Protein AF-A0A167WJE7-F1 (afdb_monomer_lite)

Secondary structure (DSSP, 8-state):
---------------EEEEEEESSGGG-S-EEEEEEEETTEEEEEEEEEEEEEEE---TT-EEEEESSGGGPSPEEEEEETT--EEEEEEEEEEEEEEESS--

Structure (mmCIF, N/CA/C/O backbone):
data_AF-A0A167WJE7-F1
#
_entry.id   AF-A0A167WJE7-F1
#
loop_
_atom_site.group_PDB
_atom_site.id
_atom_site.type_symbol
_atom_site.label_atom_id
_atom_site.label_alt_id
_atom_site.label_comp_id
_atom_site.label_asym_id
_atom_site.label_entity_id
_atom_site.label_seq_id
_atom_site.pdbx_PDB_ins_code
_atom_site.Cartn_x
_atom_site.Cartn_y
_atom_site.Cartn_z
_atom_site.occupancy
_atom_site.B_iso_or_equiv
_atom_site.auth_seq_id
_atom_site.auth_comp_id
_atom_site.auth_asym_id
_atom_site.auth_atom_id
_atom_site.pdbx_PDB_model_num
ATOM 1 N N . MET A 1 1 ? 53.571 -5.144 -8.843 1.00 39.72 1 MET A N 1
ATOM 2 C CA . MET A 1 1 ? 52.583 -4.050 -8.708 1.00 39.72 1 MET A CA 1
ATOM 3 C C . MET A 1 1 ? 51.253 -4.673 -8.305 1.00 39.72 1 MET A C 1
ATOM 5 O O . MET A 1 1 ? 50.720 -5.457 -9.076 1.00 39.72 1 MET A O 1
ATOM 9 N N . LYS A 1 2 ? 50.782 -4.450 -7.070 1.00 44.09 2 LYS A N 1
ATOM 10 C CA . LYS A 1 2 ? 49.491 -4.978 -6.593 1.00 44.09 2 LYS A CA 1
ATOM 11 C C . LYS A 1 2 ? 48.383 -4.030 -7.053 1.00 44.09 2 LYS A C 1
ATOM 13 O O . LYS A 1 2 ? 48.349 -2.885 -6.618 1.00 44.09 2 LYS A O 1
ATOM 18 N N . LEU A 1 3 ? 47.523 -4.504 -7.949 1.00 47.75 3 LEU A N 1
ATOM 19 C CA . LEU A 1 3 ? 46.334 -3.786 -8.400 1.00 47.75 3 LEU A CA 1
ATOM 20 C C . LEU A 1 3 ? 45.289 -3.847 -7.269 1.00 47.75 3 LEU A C 1
ATOM 22 O O . LEU A 1 3 ? 44.706 -4.903 -7.027 1.00 47.75 3 LEU A O 1
ATOM 26 N N . LEU A 1 4 ? 45.088 -2.751 -6.529 1.00 51.47 4 LEU A N 1
ATOM 27 C CA . LEU A 1 4 ? 43.945 -2.634 -5.619 1.00 51.47 4 LEU A CA 1
ATOM 28 C C . LEU A 1 4 ? 42.678 -2.487 -6.471 1.00 51.47 4 LEU A C 1
ATOM 30 O O . LEU A 1 4 ? 42.436 -1.434 -7.054 1.00 51.47 4 LEU A O 1
ATOM 34 N N . SER A 1 5 ? 41.879 -3.550 -6.551 1.00 55.03 5 SER A N 1
ATOM 35 C CA . SER A 1 5 ? 40.530 -3.475 -7.113 1.00 55.03 5 SER A CA 1
ATOM 36 C C . SER A 1 5 ? 39.625 -2.755 -6.117 1.00 55.03 5 SER A C 1
ATOM 38 O O . SER A 1 5 ? 39.280 -3.300 -5.070 1.00 55.03 5 SER A O 1
ATOM 40 N N . ILE A 1 6 ? 39.264 -1.513 -6.432 1.00 58.25 6 ILE A N 1
ATOM 41 C CA . ILE A 1 6 ? 38.234 -0.761 -5.716 1.00 58.25 6 ILE A CA 1
ATOM 42 C C . ILE A 1 6 ? 36.888 -1.325 -6.178 1.00 58.25 6 ILE A C 1
ATOM 44 O O . ILE A 1 6 ? 36.416 -1.012 -7.267 1.00 58.25 6 ILE A O 1
ATOM 48 N N . ILE A 1 7 ? 36.289 -2.197 -5.367 1.00 60.34 7 ILE A N 1
ATOM 49 C CA . ILE A 1 7 ? 34.908 -2.645 -5.561 1.00 60.34 7 ILE A CA 1
ATOM 50 C C . ILE A 1 7 ? 34.011 -1.485 -5.123 1.00 60.34 7 ILE A C 1
ATOM 52 O O . ILE A 1 7 ? 33.716 -1.315 -3.940 1.00 60.34 7 ILE A O 1
ATOM 56 N N . THR A 1 8 ? 33.606 -0.647 -6.072 1.00 56.66 8 THR A N 1
ATOM 57 C CA . THR A 1 8 ? 32.519 0.311 -5.879 1.00 56.66 8 THR A CA 1
ATOM 58 C C . THR A 1 8 ? 31.215 -0.470 -5.740 1.00 56.66 8 THR A C 1
ATOM 60 O O . THR A 1 8 ? 30.584 -0.857 -6.722 1.00 56.66 8 THR A O 1
ATOM 63 N N . LEU A 1 9 ? 30.806 -0.725 -4.495 1.00 51.31 9 LEU A N 1
ATOM 64 C CA . LEU A 1 9 ? 29.437 -1.116 -4.177 1.00 51.31 9 LEU A CA 1
ATOM 65 C C . LEU A 1 9 ? 28.518 0.046 -4.567 1.00 51.31 9 LEU A C 1
ATOM 67 O O . LEU A 1 9 ? 28.340 0.994 -3.805 1.00 51.31 9 LEU A O 1
ATOM 71 N N . PHE A 1 10 ? 27.935 -0.026 -5.763 1.00 49.91 10 PHE A N 1
ATOM 72 C CA . PHE A 1 10 ? 26.736 0.733 -6.086 1.00 49.91 10 PHE A CA 1
ATOM 73 C C . PHE A 1 10 ? 25.616 0.199 -5.192 1.00 49.91 10 PHE A C 1
ATOM 75 O O . PHE A 1 10 ? 24.913 -0.748 -5.541 1.00 49.91 10 PHE A O 1
ATOM 82 N N . SER A 1 11 ? 25.473 0.772 -4.000 1.00 48.53 11 SER A N 1
ATOM 83 C CA . SER A 1 11 ? 24.251 0.649 -3.223 1.00 48.53 11 SER A CA 1
ATOM 84 C C . SER A 1 11 ? 23.136 1.252 -4.072 1.00 48.53 11 SER A C 1
ATOM 86 O O . SER A 1 11 ? 23.026 2.470 -4.201 1.00 48.53 11 SER A O 1
ATOM 88 N N . ALA A 1 12 ? 22.338 0.399 -4.717 1.00 53.12 12 ALA A N 1
ATOM 89 C CA . ALA A 1 12 ? 21.101 0.829 -5.344 1.00 53.12 12 ALA A CA 1
ATOM 90 C C . ALA A 1 12 ? 20.314 1.600 -4.278 1.00 53.12 12 ALA A C 1
ATOM 92 O O . ALA A 1 12 ? 19.926 1.033 -3.255 1.00 53.12 12 ALA A O 1
ATOM 93 N N . LEU A 1 13 ? 20.173 2.911 -4.466 1.00 55.72 13 LEU A N 1
ATOM 94 C CA . LEU A 1 13 ? 19.401 3.771 -3.582 1.00 55.72 13 LEU A CA 1
ATOM 95 C C . LEU A 1 13 ? 17.944 3.315 -3.695 1.00 55.72 13 LEU A C 1
ATOM 97 O O . LEU A 1 13 ? 17.224 3.775 -4.575 1.00 55.72 13 LEU A O 1
ATOM 101 N N . SER A 1 14 ? 17.524 2.359 -2.861 1.00 63.56 14 SER A N 1
ATOM 102 C CA . SER A 1 14 ? 16.148 1.871 -2.868 1.00 63.56 14 SER A CA 1
ATOM 103 C C . SER A 1 14 ? 15.247 3.026 -2.448 1.00 63.56 14 SER A C 1
ATOM 105 O O . SER A 1 14 ? 15.247 3.421 -1.274 1.00 63.56 14 SER A O 1
ATOM 107 N N . SER A 1 15 ? 14.504 3.597 -3.389 1.00 80.56 15 SER A N 1
ATOM 108 C CA . SER A 1 15 ? 13.498 4.590 -3.055 1.00 80.56 15 SER A CA 1
ATOM 109 C C . SER A 1 15 ? 12.296 3.859 -2.465 1.00 80.56 15 SER A C 1
ATOM 111 O O . SER A 1 15 ? 11.919 2.768 -2.892 1.00 80.56 15 SER A O 1
ATOM 113 N N . ALA A 1 16 ? 11.731 4.421 -1.399 1.00 88.44 16 ALA A N 1
ATOM 114 C CA . ALA A 1 16 ? 10.603 3.824 -0.702 1.00 88.44 16 ALA A CA 1
ATOM 115 C C . ALA A 1 16 ? 9.482 4.846 -0.597 1.00 88.44 16 ALA A C 1
ATOM 117 O O . ALA A 1 16 ? 9.640 5.876 0.067 1.00 88.44 16 ALA A O 1
ATOM 118 N N . ALA A 1 17 ? 8.347 4.530 -1.215 1.00 94.00 17 ALA A N 1
ATOM 119 C CA . ALA A 1 17 ? 7.110 5.223 -0.916 1.00 94.00 17 ALA A CA 1
ATOM 120 C C . ALA A 1 17 ? 6.630 4.771 0.469 1.00 94.00 17 ALA A C 1
ATOM 122 O O . ALA A 1 17 ? 6.672 3.581 0.795 1.00 94.00 17 ALA A O 1
ATOM 123 N N . VAL A 1 18 ? 6.195 5.714 1.302 1.00 96.12 18 VAL A N 1
ATOM 124 C CA . VAL A 1 18 ? 5.680 5.405 2.643 1.00 96.12 18 VAL A CA 1
ATOM 125 C C . VAL A 1 18 ? 4.213 5.772 2.709 1.00 96.12 18 VAL A C 1
ATOM 127 O O . VAL A 1 18 ? 3.836 6.902 2.388 1.00 96.12 18 VAL A O 1
ATOM 130 N N . PHE A 1 19 ? 3.407 4.817 3.160 1.00 97.81 19 PHE A N 1
ATOM 131 C CA . PHE A 1 19 ? 1.963 4.939 3.262 1.00 97.81 19 PHE A CA 1
ATOM 132 C C . PHE A 1 19 ? 1.477 4.789 4.698 1.00 97.81 19 PHE A C 1
ATOM 134 O O . PHE A 1 19 ? 1.987 3.962 5.449 1.00 97.81 19 PHE A O 1
ATOM 141 N N . GLU A 1 20 ? 0.445 5.545 5.048 1.00 98.44 20 GLU A N 1
ATOM 142 C CA . GLU A 1 20 ? -0.450 5.258 6.169 1.00 98.44 20 GLU A CA 1
ATOM 143 C C . GLU A 1 20 ? -1.740 4.664 5.606 1.00 98.44 20 GLU A C 1
ATOM 145 O O . GLU A 1 20 ? -2.318 5.212 4.669 1.00 98.44 20 GLU A O 1
ATOM 150 N N . LEU A 1 21 ? -2.168 3.523 6.135 1.00 98.56 21 LEU A N 1
ATOM 151 C CA . LEU A 1 21 ? -3.295 2.751 5.621 1.00 98.56 21 LEU A CA 1
ATOM 152 C C . LEU A 1 21 ? -4.498 2.929 6.542 1.00 98.56 21 LEU A C 1
ATOM 154 O O . LEU A 1 21 ? -4.345 2.857 7.760 1.00 98.56 21 LEU A O 1
ATOM 158 N N . TYR A 1 22 ? -5.683 3.134 5.974 1.00 98.62 22 TYR A N 1
ATOM 159 C CA . TYR A 1 22 ? -6.904 3.468 6.710 1.00 98.62 22 TYR A CA 1
ATOM 160 C C . TYR A 1 22 ? -8.052 2.512 6.375 1.00 98.62 22 TYR A C 1
ATOM 162 O O . TYR A 1 22 ? -8.159 2.037 5.243 1.00 98.62 22 TYR A O 1
ATOM 170 N N . GLU A 1 23 ? -8.927 2.244 7.350 1.00 97.88 23 GLU A N 1
ATOM 171 C CA . GLU A 1 23 ? -10.107 1.369 7.185 1.00 97.88 23 GLU A CA 1
ATOM 172 C C . GLU A 1 23 ? -11.227 2.013 6.357 1.00 97.88 23 GLU A C 1
ATOM 174 O O . GLU A 1 23 ? -12.021 1.293 5.753 1.00 97.88 23 GLU A O 1
ATOM 179 N N . GLY A 1 24 ? -11.299 3.349 6.333 1.00 97.44 24 GLY A N 1
ATOM 180 C CA . GLY A 1 24 ? -12.324 4.110 5.621 1.00 97.44 24 GLY A CA 1
ATOM 181 C C . GLY A 1 24 ? -11.868 4.635 4.260 1.00 97.44 24 GLY A C 1
ATOM 182 O O . GLY A 1 24 ? -10.683 4.616 3.914 1.00 97.44 24 GLY A O 1
ATOM 183 N N . ASP A 1 25 ? -12.820 5.142 3.481 1.00 96.44 25 ASP A N 1
ATOM 184 C CA . ASP A 1 25 ? -12.535 5.861 2.239 1.00 96.44 25 ASP A CA 1
ATOM 185 C C . ASP A 1 25 ? -11.912 7.237 2.531 1.00 96.44 25 ASP A C 1
ATOM 187 O O . ASP A 1 25 ? -12.068 7.795 3.620 1.00 96.44 25 ASP A O 1
ATOM 191 N N . ASN A 1 26 ? -11.190 7.794 1.556 1.00 96.19 26 ASN A N 1
ATOM 192 C CA . ASN A 1 26 ? -10.555 9.117 1.645 1.00 96.19 26 ASN A CA 1
ATOM 193 C C . ASN A 1 26 ? -9.725 9.349 2.933 1.00 96.19 26 ASN A C 1
ATOM 195 O O . ASN A 1 26 ? -9.693 10.448 3.482 1.00 96.19 26 ASN A O 1
ATOM 199 N N . CYS A 1 27 ? -9.045 8.303 3.416 1.00 97.38 27 CYS A N 1
ATOM 200 C CA . CYS A 1 27 ? -8.173 8.317 4.591 1.00 97.38 27 CYS A CA 1
ATOM 201 C C . CYS A 1 27 ? -8.902 8.727 5.874 1.00 97.38 27 CYS A C 1
ATOM 203 O O . CYS A 1 27 ? -8.320 9.332 6.774 1.00 97.38 27 CYS A O 1
ATOM 205 N N . SER A 1 28 ? -10.191 8.392 5.937 1.00 97.25 28 SER A N 1
ATOM 206 C CA . SER A 1 28 ? -11.021 8.515 7.127 1.00 97.25 28 SER A CA 1
ATOM 207 C C . SER A 1 28 ? -10.935 7.265 8.009 1.00 97.25 28 SER A C 1
ATOM 209 O O . SER A 1 28 ? -10.460 6.201 7.600 1.00 97.25 28 SER A O 1
ATOM 211 N N . GLY A 1 29 ? -11.421 7.394 9.242 1.00 96.19 29 GLY A N 1
ATOM 212 C CA . GLY A 1 29 ? -11.449 6.298 10.201 1.00 96.19 29 GLY A CA 1
ATOM 213 C C . GLY A 1 29 ? -10.072 5.969 10.778 1.00 96.19 29 GLY A C 1
ATOM 214 O O . GLY A 1 29 ? -9.181 6.816 10.868 1.00 96.19 29 GLY A O 1
ATOM 215 N N . LYS A 1 30 ? -9.918 4.724 11.230 1.00 97.88 30 LYS A N 1
ATOM 216 C CA . LYS A 1 30 ? -8.726 4.267 11.941 1.00 97.88 30 LYS A CA 1
ATOM 217 C C . LYS A 1 30 ? -7.567 4.004 10.977 1.00 97.88 30 LYS A C 1
ATOM 219 O O . LYS A 1 30 ? -7.736 3.324 9.967 1.00 97.88 30 LYS A O 1
ATOM 224 N N . MET A 1 31 ? -6.376 4.480 11.343 1.00 98.06 31 MET A N 1
ATOM 225 C CA . MET A 1 31 ? -5.121 4.071 10.707 1.00 98.06 31 MET A CA 1
ATOM 226 C C . MET A 1 31 ? -4.729 2.669 11.204 1.00 98.06 31 MET A C 1
ATOM 228 O O . MET A 1 31 ? -4.600 2.450 12.412 1.00 98.06 31 MET A O 1
ATOM 232 N N . VAL A 1 32 ? -4.572 1.710 10.290 1.00 97.94 32 VAL A N 1
ATOM 233 C CA . VAL A 1 32 ? -4.321 0.291 10.617 1.00 97.94 32 VAL A CA 1
ATOM 234 C C . VAL A 1 32 ? -2.849 -0.088 10.599 1.00 97.94 32 VAL A C 1
ATOM 236 O O . VAL A 1 32 ? -2.437 -1.011 11.317 1.00 97.94 32 VAL A O 1
ATOM 239 N N . GLU A 1 33 ? -2.070 0.589 9.760 1.00 98.06 33 GLU A N 1
ATOM 240 C CA . GLU A 1 33 ? -0.670 0.278 9.501 1.00 98.06 33 GLU A CA 1
ATOM 241 C C . GLU A 1 33 ? 0.041 1.448 8.808 1.00 98.06 33 GLU A C 1
ATOM 243 O O . GLU A 1 33 ? -0.550 2.164 7.999 1.00 98.06 33 GLU A O 1
ATOM 248 N N . ARG A 1 34 ? 1.341 1.598 9.081 1.00 97.94 34 ARG A N 1
ATOM 249 C CA . ARG A 1 34 ? 2.260 2.385 8.256 1.00 97.94 34 ARG A CA 1
ATOM 250 C C . ARG A 1 34 ? 3.186 1.433 7.505 1.00 97.94 34 ARG A C 1
ATOM 252 O O . ARG A 1 34 ? 3.800 0.570 8.133 1.00 97.94 34 ARG A O 1
ATOM 259 N N . ARG A 1 35 ? 3.312 1.590 6.185 1.00 96.75 35 ARG A N 1
ATOM 260 C CA . ARG A 1 35 ? 4.061 0.662 5.329 1.00 96.75 35 ARG A CA 1
ATOM 261 C C . ARG A 1 35 ? 5.037 1.369 4.398 1.00 96.75 35 ARG A C 1
ATOM 263 O O . ARG A 1 35 ? 4.658 2.283 3.673 1.00 96.75 35 ARG A O 1
ATOM 270 N N . ASN A 1 36 ? 6.275 0.880 4.385 1.00 95.19 36 ASN A N 1
ATOM 271 C CA . ASN A 1 36 ? 7.267 1.212 3.366 1.00 95.19 36 ASN A CA 1
ATOM 272 C C . ASN A 1 36 ? 7.111 0.245 2.191 1.00 95.19 36 ASN A C 1
ATOM 274 O O . ASN A 1 36 ? 7.059 -0.969 2.398 1.00 95.19 36 ASN A O 1
ATOM 278 N N . VAL A 1 37 ? 7.075 0.780 0.977 1.00 94.56 37 VAL A N 1
ATOM 279 C CA . VAL A 1 37 ? 6.994 0.012 -0.266 1.00 94.56 37 VAL A CA 1
ATOM 280 C C . VAL A 1 37 ? 8.196 0.400 -1.116 1.00 94.56 37 VAL A C 1
ATOM 282 O O . VAL A 1 37 ? 8.291 1.534 -1.587 1.00 94.56 37 VAL A O 1
ATOM 285 N N . TYR A 1 38 ? 9.145 -0.524 -1.232 1.00 91.81 38 TYR A N 1
ATOM 286 C CA . TYR A 1 38 ? 10.424 -0.303 -1.902 1.00 91.81 38 TYR A CA 1
ATOM 287 C C . TYR A 1 38 ? 10.322 -0.610 -3.394 1.00 91.81 38 TYR A C 1
ATOM 289 O O . TYR A 1 38 ? 9.508 -1.439 -3.814 1.00 91.81 38 TYR A O 1
ATOM 297 N N . ASP A 1 39 ? 11.193 0.009 -4.181 1.00 88.50 39 ASP A N 1
ATOM 298 C CA . ASP A 1 39 ? 11.352 -0.289 -5.604 1.00 88.50 39 ASP A CA 1
ATOM 299 C C . ASP A 1 39 ? 11.480 -1.796 -5.874 1.00 88.50 39 ASP A C 1
ATOM 301 O O . ASP A 1 39 ? 12.230 -2.504 -5.205 1.00 88.50 39 ASP A O 1
ATOM 305 N N . ASN A 1 40 ? 10.750 -2.277 -6.882 1.00 89.12 40 ASN A N 1
ATOM 306 C CA . ASN A 1 40 ? 10.703 -3.674 -7.318 1.00 89.12 40 ASN A CA 1
ATOM 307 C C . ASN A 1 40 ? 10.230 -4.682 -6.256 1.00 89.12 40 ASN A C 1
ATOM 309 O O . ASN A 1 40 ? 10.583 -5.862 -6.321 1.00 89.12 40 ASN A O 1
ATOM 313 N N . THR A 1 41 ? 9.420 -4.248 -5.286 1.00 92.50 41 THR A N 1
ATOM 314 C CA . THR A 1 41 ? 8.899 -5.124 -4.226 1.00 92.50 41 THR A CA 1
ATOM 315 C C . THR A 1 41 ? 7.376 -5.175 -4.176 1.00 92.50 41 THR A C 1
ATOM 317 O O . THR A 1 41 ? 6.669 -4.279 -4.642 1.00 92.50 41 THR A O 1
ATOM 320 N N . CYS A 1 42 ? 6.878 -6.240 -3.546 1.00 94.88 42 CYS A N 1
ATOM 321 C CA . CYS A 1 42 ? 5.506 -6.362 -3.082 1.00 94.88 42 CYS A CA 1
ATOM 322 C C . CYS A 1 42 ? 5.486 -6.372 -1.549 1.00 94.88 42 CYS A C 1
ATOM 324 O O . CYS A 1 42 ? 6.082 -7.239 -0.909 1.00 94.88 42 CYS A O 1
ATOM 326 N N . ALA A 1 43 ? 4.772 -5.426 -0.955 1.00 95.19 43 ALA A N 1
ATOM 327 C CA . ALA A 1 43 ? 4.580 -5.311 0.477 1.00 95.19 43 ALA A CA 1
ATOM 328 C C . ALA A 1 43 ? 3.209 -5.869 0.874 1.00 95.19 43 ALA A C 1
ATOM 330 O O . ALA A 1 43 ? 2.170 -5.361 0.454 1.00 95.19 43 ALA A O 1
ATOM 331 N N . TYR A 1 44 ? 3.195 -6.890 1.732 1.00 94.69 44 TYR A N 1
ATOM 332 C CA . TYR A 1 44 ? 1.951 -7.344 2.366 1.00 94.69 44 TYR A CA 1
ATOM 333 C C . TYR A 1 44 ? 1.548 -6.357 3.451 1.00 94.69 44 TYR A C 1
ATOM 335 O O . TYR A 1 44 ? 2.425 -5.797 4.121 1.00 94.69 44 TYR A O 1
ATOM 343 N N . THR A 1 45 ? 0.243 -6.165 3.603 1.00 96.75 45 THR A N 1
ATOM 344 C CA . THR A 1 45 ? -0.343 -5.223 4.555 1.00 96.75 45 THR A CA 1
ATOM 345 C C . THR A 1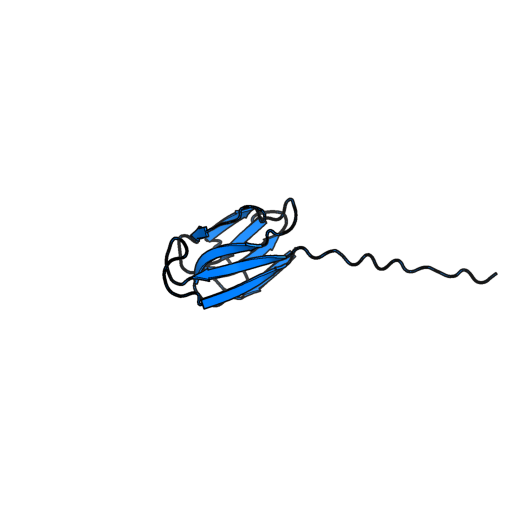 45 ? -1.492 -5.881 5.313 1.00 96.75 45 THR A C 1
ATOM 347 O O . THR A 1 45 ? -1.981 -6.959 4.952 1.00 96.75 45 THR A O 1
ATOM 350 N N . LYS A 1 46 ? -1.963 -5.215 6.362 1.00 97.00 46 LYS A N 1
ATOM 351 C CA . LYS A 1 46 ? -3.323 -5.407 6.868 1.00 97.00 46 LYS A CA 1
ATOM 352 C C . LYS A 1 46 ? -4.335 -4.985 5.805 1.00 97.00 46 LYS A C 1
ATOM 354 O O . LYS A 1 46 ? -3.982 -4.292 4.855 1.00 97.00 46 LYS A O 1
ATOM 359 N N . THR A 1 47 ? -5.586 -5.398 5.971 1.00 97.81 47 THR A N 1
ATOM 360 C CA . THR A 1 47 ? -6.683 -4.960 5.105 1.00 97.81 47 THR A CA 1
ATOM 361 C C . THR A 1 47 ? -6.939 -3.464 5.291 1.00 97.81 47 THR A C 1
ATOM 363 O O . THR A 1 47 ? -7.023 -2.993 6.423 1.00 97.81 47 THR A O 1
ATOM 366 N N . TYR A 1 48 ? -7.062 -2.717 4.195 1.00 98.38 48 TYR A N 1
ATOM 367 C CA . TYR A 1 48 ? -7.317 -1.273 4.207 1.00 98.38 48 TYR A CA 1
ATOM 368 C C . TYR A 1 48 ? -8.191 -0.850 3.019 1.00 98.38 48 TYR A C 1
ATOM 370 O O . TYR A 1 48 ? -8.359 -1.607 2.064 1.00 98.38 48 TYR A O 1
ATOM 378 N N . ARG A 1 49 ? -8.760 0.356 3.085 1.00 98.06 49 ARG A N 1
ATOM 379 C CA . ARG A 1 49 ? -9.677 0.931 2.083 1.00 98.06 49 ARG A CA 1
ATOM 380 C C . ARG A 1 49 ? -9.121 2.180 1.397 1.00 98.06 49 ARG A C 1
ATOM 382 O O . ARG A 1 49 ? -9.488 2.519 0.270 1.00 98.06 49 ARG A O 1
ATOM 389 N N . SER A 1 50 ? -8.205 2.871 2.064 1.00 98.19 50 SER A N 1
ATOM 390 C CA . SER A 1 50 ? -7.457 3.972 1.468 1.00 98.19 50 SER A CA 1
ATOM 391 C C . SER A 1 50 ? -6.048 4.064 2.040 1.00 98.19 50 SER A C 1
ATOM 393 O O . SER A 1 50 ? -5.768 3.597 3.146 1.00 98.19 50 SER A O 1
ATOM 395 N N . ALA A 1 51 ? -5.139 4.631 1.254 1.00 98.00 51 ALA A N 1
ATOM 396 C CA . ALA A 1 51 ? -3.735 4.778 1.596 1.00 98.00 51 ALA A CA 1
ATOM 397 C C . ALA A 1 51 ? -3.304 6.235 1.409 1.00 98.00 51 ALA A C 1
ATOM 399 O O . ALA A 1 51 ? -3.428 6.796 0.320 1.00 98.00 51 ALA A O 1
ATOM 400 N N . LYS A 1 52 ? -2.770 6.850 2.466 1.00 98.06 52 LYS A N 1
ATOM 401 C CA . LYS A 1 52 ? -2.170 8.182 2.419 1.00 98.06 52 LYS A CA 1
ATOM 402 C C . LYS A 1 52 ? -0.680 8.055 2.167 1.00 98.06 52 LYS A C 1
ATOM 404 O O . LYS A 1 52 ? 0.047 7.566 3.028 1.00 98.06 52 LYS A O 1
ATOM 409 N N . MET A 1 53 ? -0.213 8.518 1.016 1.00 96.94 53 MET A N 1
ATOM 410 C CA . MET A 1 53 ? 1.217 8.608 0.753 1.00 96.94 53 MET A CA 1
ATOM 411 C C . MET A 1 53 ? 1.794 9.788 1.537 1.00 96.94 53 MET A C 1
ATOM 413 O O . MET A 1 53 ? 1.456 10.943 1.268 1.00 96.94 53 MET A O 1
ATOM 417 N N . ILE A 1 54 ? 2.655 9.489 2.510 1.00 96.56 54 ILE A N 1
ATOM 418 C CA . ILE A 1 54 ? 3.317 10.481 3.372 1.00 96.56 54 ILE A CA 1
ATOM 419 C C . ILE A 1 54 ? 4.774 10.731 2.972 1.00 96.56 54 ILE A C 1
ATOM 421 O O . ILE A 1 54 ? 5.349 11.752 3.340 1.00 96.56 54 ILE A O 1
ATOM 425 N N . LYS A 1 55 ? 5.369 9.824 2.190 1.00 94.75 55 LYS A N 1
ATOM 426 C CA . LYS A 1 55 ? 6.685 10.005 1.573 1.00 94.75 55 LYS A CA 1
ATOM 427 C C . LYS A 1 55 ? 6.641 9.489 0.143 1.00 94.75 55 LYS A C 1
ATOM 429 O O . LYS A 1 55 ? 6.183 8.370 -0.085 1.00 94.75 55 LYS A O 1
ATOM 434 N N . LYS A 1 56 ? 7.130 10.312 -0.785 1.00 92.56 56 LYS A N 1
ATOM 435 C CA . LYS A 1 56 ? 7.271 9.951 -2.196 1.00 92.56 56 LYS A CA 1
ATOM 436 C C . LYS A 1 56 ? 8.307 8.844 -2.362 1.00 92.56 56 LYS A C 1
ATOM 438 O O . LYS A 1 56 ? 9.305 8.813 -1.640 1.00 92.56 56 LYS A O 1
ATOM 443 N N . GLY A 1 57 ? 8.060 7.977 -3.327 1.00 88.88 57 GLY A N 1
ATOM 444 C CA . GLY A 1 57 ? 9.050 7.059 -3.858 1.00 88.88 57 GLY A CA 1
ATOM 445 C C . GLY A 1 57 ? 9.947 7.710 -4.921 1.00 88.88 57 GLY A C 1
ATOM 446 O O . GLY A 1 57 ? 10.048 8.937 -5.003 1.00 88.88 57 GLY A O 1
ATOM 447 N N . GLY A 1 58 ? 10.622 6.881 -5.711 1.00 85.00 58 GLY A N 1
ATOM 448 C CA . GLY A 1 58 ? 11.492 7.265 -6.813 1.00 85.00 58 GLY A CA 1
ATOM 449 C C . GLY A 1 58 ? 10.731 7.804 -8.027 1.00 85.00 58 GLY A C 1
ATOM 450 O O . GLY A 1 58 ? 9.529 7.595 -8.201 1.00 85.00 58 GLY A O 1
ATOM 451 N N . ASN A 1 59 ? 11.451 8.523 -8.888 1.00 83.12 59 ASN A N 1
ATOM 452 C CA . ASN A 1 59 ? 10.897 9.034 -10.138 1.00 83.12 59 ASN A CA 1
ATOM 453 C C . ASN A 1 59 ? 10.601 7.876 -11.112 1.00 83.12 59 ASN A C 1
ATOM 455 O O . ASN A 1 59 ? 11.419 6.969 -11.247 1.00 83.12 59 ASN A O 1
ATOM 459 N N . GLY A 1 60 ? 9.446 7.902 -11.783 1.00 84.44 60 GLY A N 1
ATOM 460 C CA . GLY A 1 60 ? 9.002 6.825 -12.683 1.00 84.44 60 GLY A CA 1
ATOM 461 C C . GLY A 1 60 ? 8.534 5.540 -11.983 1.00 84.44 60 GLY A C 1
ATOM 462 O O . GLY A 1 60 ? 8.262 4.543 -12.649 1.00 84.44 60 GLY A O 1
ATOM 463 N N . GLN A 1 61 ? 8.434 5.541 -10.651 1.00 88.56 61 GLN A N 1
ATOM 464 C CA . GLN A 1 61 ? 7.877 4.429 -9.885 1.00 88.56 61 GLN A CA 1
ATOM 465 C C . GLN A 1 61 ? 6.344 4.511 -9.874 1.00 88.56 61 GLN A C 1
ATOM 467 O O . GLN A 1 61 ? 5.751 5.558 -9.604 1.00 88.56 61 GLN A O 1
ATOM 472 N N . MET A 1 62 ? 5.709 3.372 -10.119 1.00 95.00 62 MET A N 1
ATOM 473 C CA . MET A 1 62 ? 4.271 3.151 -10.074 1.00 95.00 62 MET A CA 1
ATOM 474 C C . MET A 1 62 ? 3.927 2.300 -8.855 1.00 95.00 62 MET A C 1
ATOM 476 O O . MET A 1 62 ? 4.560 1.278 -8.590 1.00 95.00 62 MET A O 1
ATOM 480 N N . ILE A 1 63 ? 2.893 2.706 -8.127 1.00 96.00 63 ILE A N 1
ATOM 481 C CA . ILE A 1 63 ? 2.354 2.001 -6.970 1.00 96.00 63 ILE A CA 1
ATOM 482 C C . ILE A 1 63 ? 1.047 1.335 -7.363 1.00 96.00 63 ILE A C 1
ATOM 484 O O . ILE A 1 63 ? 0.114 2.012 -7.792 1.00 96.00 63 ILE A O 1
ATOM 488 N N . SER A 1 64 ? 0.959 0.021 -7.174 1.00 96.81 64 SER A N 1
ATOM 489 C CA . SER A 1 64 ? -0.263 -0.743 -7.426 1.00 96.81 64 SER A CA 1
ATOM 490 C C . SE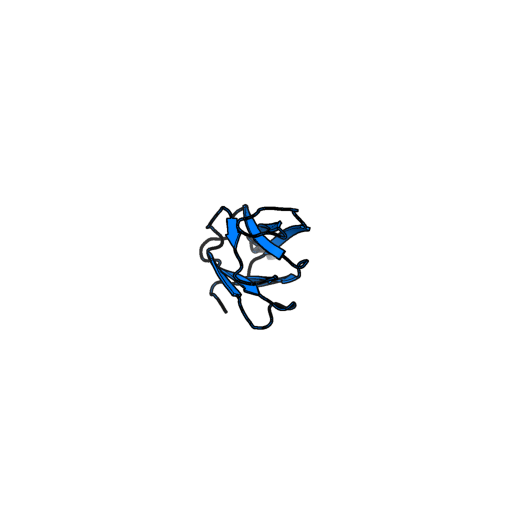R A 1 64 ? -0.830 -1.317 -6.133 1.00 96.81 64 SER A C 1
ATOM 492 O O . SER A 1 64 ? -0.101 -1.861 -5.308 1.00 96.81 64 SER A O 1
ATOM 494 N N . PHE A 1 65 ? -2.145 -1.217 -5.966 1.00 97.12 65 PHE A N 1
ATOM 495 C CA . PHE A 1 65 ? -2.877 -1.755 -4.822 1.00 97.12 65 PHE A CA 1
ATOM 496 C C . PHE A 1 65 ? -3.636 -3.014 -5.237 1.00 97.12 65 PHE A C 1
ATOM 498 O O . PHE A 1 65 ? -4.275 -3.023 -6.291 1.00 97.12 65 PHE A O 1
ATOM 505 N N . TYR A 1 66 ? -3.600 -4.059 -4.413 1.00 97.62 66 TYR A N 1
ATOM 506 C CA . TYR A 1 66 ? -4.163 -5.367 -4.755 1.00 97.62 66 TYR A CA 1
ATOM 507 C C . TYR A 1 66 ? -5.182 -5.822 -3.731 1.00 97.62 66 TYR A C 1
ATOM 509 O O . TYR A 1 66 ? -4.993 -5.650 -2.524 1.00 97.62 66 TYR A O 1
ATOM 517 N N . LYS A 1 67 ? -6.240 -6.471 -4.225 1.00 97.19 67 LYS A N 1
ATOM 518 C CA . LYS A 1 67 ? -7.245 -7.105 -3.370 1.00 97.19 67 LYS A CA 1
ATOM 519 C C . LYS A 1 67 ? -6.648 -8.263 -2.580 1.00 97.19 67 LYS A C 1
ATOM 521 O O . LYS A 1 67 ? -6.977 -8.439 -1.414 1.00 97.19 67 LYS A O 1
ATOM 526 N N . ASN A 1 68 ? -5.752 -9.030 -3.193 1.00 96.50 68 ASN A N 1
ATOM 527 C CA . ASN A 1 68 ? -5.145 -10.203 -2.579 1.00 96.50 68 ASN A CA 1
ATOM 528 C C . ASN A 1 68 ? -3.746 -9.895 -2.026 1.00 96.50 68 ASN A C 1
ATOM 530 O O . ASN A 1 68 ? -3.088 -8.933 -2.425 1.00 96.50 68 ASN A O 1
ATOM 534 N N . LYS A 1 69 ? -3.277 -10.742 -1.101 1.00 95.19 69 LYS A N 1
ATOM 535 C CA . LYS A 1 69 ? -1.870 -10.753 -0.664 1.00 95.19 69 LYS A CA 1
ATOM 536 C C . LYS A 1 69 ? -0.961 -11.197 -1.819 1.00 95.19 69 LYS A C 1
ATOM 538 O O . LYS A 1 69 ? -1.447 -11.544 -2.892 1.00 95.19 69 LYS A O 1
ATOM 543 N N . ALA A 1 70 ? 0.359 -11.184 -1.617 1.00 93.31 70 ALA A N 1
ATOM 544 C CA . ALA A 1 70 ? 1.323 -11.561 -2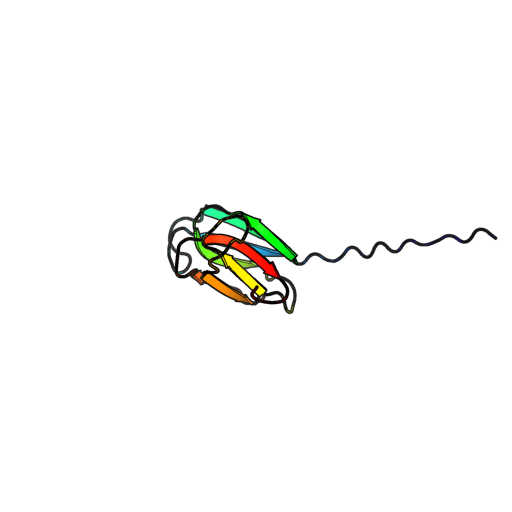.664 1.00 93.31 70 ALA A CA 1
ATOM 545 C C . ALA A 1 70 ? 1.273 -10.680 -3.925 1.00 93.31 70 ALA A C 1
ATOM 547 O O . ALA A 1 70 ? 1.837 -11.055 -4.945 1.00 93.31 70 ALA A O 1
ATOM 548 N N . CYS A 1 71 ? 0.598 -9.521 -3.864 1.00 95.50 71 CYS A N 1
ATOM 549 C CA . CYS A 1 71 ? 0.287 -8.695 -5.034 1.00 95.50 71 CYS A CA 1
ATOM 550 C C . CYS A 1 71 ? -0.347 -9.514 -6.169 1.00 95.50 71 CYS A C 1
ATOM 552 O O . CYS A 1 71 ? -0.147 -9.240 -7.350 1.00 95.50 71 CYS A O 1
ATOM 554 N N . ALA A 1 72 ? -1.113 -10.543 -5.793 1.00 94.75 72 ALA A N 1
ATOM 555 C CA . ALA A 1 72 ? -1.860 -11.360 -6.725 1.00 94.75 72 ALA A CA 1
ATOM 556 C C . ALA A 1 72 ? -3.069 -10.577 -7.251 1.00 94.75 72 ALA A C 1
ATOM 558 O O . ALA A 1 72 ? -3.680 -9.778 -6.532 1.00 94.75 72 ALA A O 1
ATOM 559 N N . ALA A 1 73 ? -3.439 -10.831 -8.506 1.00 93.50 73 ALA A N 1
ATOM 560 C CA . ALA A 1 73 ? -4.628 -10.247 -9.113 1.00 93.50 73 ALA A CA 1
ATOM 561 C C . ALA A 1 73 ? -5.887 -10.521 -8.256 1.00 93.50 73 ALA A C 1
ATOM 563 O O . ALA A 1 73 ? -5.974 -11.585 -7.638 1.00 93.50 73 ALA A O 1
ATOM 564 N N . PRO A 1 74 ? -6.872 -9.604 -8.217 1.00 95.31 74 PRO A N 1
ATOM 565 C CA . PRO A 1 74 ? -6.962 -8.396 -9.036 1.00 95.31 74 PRO A CA 1
ATOM 566 C C . PRO A 1 74 ? -6.224 -7.179 -8.453 1.00 95.31 74 PRO A C 1
ATOM 568 O O . PRO A 1 74 ? -6.239 -6.924 -7.243 1.00 95.31 74 PRO A O 1
ATOM 571 N N . ARG A 1 75 ? -5.635 -6.385 -9.357 1.00 95.81 75 ARG A N 1
ATOM 572 C CA . ARG A 1 75 ? -5.173 -5.021 -9.080 1.00 95.81 75 ARG A CA 1
ATOM 573 C C . ARG A 1 75 ? -6.386 -4.100 -9.019 1.00 95.81 75 ARG A C 1
ATOM 575 O O . ARG A 1 75 ? -7.203 -4.090 -9.933 1.00 95.81 75 ARG A O 1
ATOM 582 N N . LEU A 1 76 ? -6.481 -3.308 -7.963 1.00 96.62 76 LEU A N 1
ATOM 583 C CA . LEU A 1 76 ? -7.608 -2.413 -7.738 1.00 96.62 76 LEU A CA 1
ATOM 584 C C . LEU A 1 76 ? -7.364 -0.999 -8.269 1.00 96.62 76 LEU A C 1
ATOM 586 O O . LEU A 1 76 ? -8.277 -0.352 -8.782 1.00 96.62 76 LEU A O 1
ATOM 590 N N . ARG A 1 77 ? -6.128 -0.510 -8.137 1.00 95.38 77 ARG A N 1
ATOM 591 C CA . ARG A 1 77 ? -5.722 0.822 -8.594 1.00 95.38 77 ARG A CA 1
ATOM 592 C C . ARG A 1 77 ? -4.211 0.884 -8.790 1.00 95.38 77 ARG A C 1
ATOM 594 O O . ARG A 1 77 ? -3.476 0.158 -8.124 1.00 95.38 77 ARG A O 1
ATOM 601 N N . CYS A 1 78 ? -3.776 1.765 -9.685 1.00 95.19 78 CYS A N 1
ATOM 602 C CA . CYS A 1 78 ? -2.380 2.134 -9.863 1.00 95.19 78 CYS A CA 1
ATOM 603 C C . CYS A 1 78 ? -2.231 3.660 -9.835 1.00 95.19 78 CYS A C 1
ATOM 605 O O . CYS A 1 78 ? -3.087 4.364 -10.373 1.00 95.19 78 CYS A O 1
ATOM 607 N N . ILE A 1 79 ? -1.183 4.159 -9.183 1.00 94.81 79 ILE A N 1
ATOM 608 C CA . ILE A 1 79 ? -0.856 5.585 -9.059 1.00 94.81 79 ILE A CA 1
ATOM 609 C C . ILE A 1 79 ? 0.648 5.792 -9.220 1.00 94.81 79 ILE A C 1
ATOM 611 O O . ILE A 1 79 ? 1.431 4.863 -9.045 1.00 94.81 79 ILE A O 1
ATOM 615 N N . GLU A 1 80 ? 1.071 7.019 -9.479 1.00 92.88 80 GLU A N 1
ATOM 616 C CA . GLU A 1 80 ? 2.489 7.373 -9.469 1.00 92.88 80 GLU A CA 1
ATOM 617 C C . GLU A 1 80 ? 3.005 7.537 -8.032 1.00 92.88 80 GLU A C 1
ATOM 619 O O . GLU A 1 80 ? 2.335 8.123 -7.176 1.00 92.88 80 GLU A O 1
ATOM 624 N N . ALA A 1 81 ? 4.229 7.078 -7.761 1.00 89.25 81 ALA A N 1
ATOM 625 C CA . ALA A 1 81 ? 4.853 7.118 -6.435 1.00 89.25 81 ALA A CA 1
ATOM 626 C C . ALA A 1 81 ? 5.244 8.531 -5.958 1.00 89.25 81 ALA A C 1
ATOM 628 O O . ALA A 1 81 ? 5.786 8.685 -4.865 1.00 89.25 81 ALA A O 1
ATOM 629 N N . PHE A 1 82 ? 4.979 9.570 -6.753 1.00 87.19 82 PHE A N 1
ATOM 630 C CA . PHE A 1 82 ? 5.158 10.971 -6.367 1.00 87.19 82 PHE A CA 1
ATOM 631 C C . PHE A 1 82 ? 3.838 11.699 -6.068 1.00 87.19 82 PHE A C 1
ATOM 633 O O . PHE A 1 82 ? 3.868 12.870 -5.670 1.00 87.19 82 PHE A O 1
ATOM 640 N N . SER A 1 83 ? 2.698 11.018 -6.223 1.00 87.12 83 SER A N 1
ATOM 641 C CA . SER A 1 83 ? 1.368 11.550 -5.935 1.00 87.12 83 SER A CA 1
ATOM 642 C C . SER A 1 83 ? 1.103 11.519 -4.425 1.00 87.12 83 SER A C 1
ATOM 644 O O . SER A 1 83 ? 0.539 10.570 -3.884 1.00 87.12 83 SER A O 1
ATOM 646 N N . LEU A 1 84 ? 1.574 12.541 -3.706 1.00 92.50 84 LEU A N 1
ATOM 647 C CA . LEU A 1 84 ? 1.289 12.679 -2.275 1.00 92.50 84 LEU A CA 1
ATOM 648 C C . LEU A 1 84 ? -0.210 12.866 -2.027 1.00 92.50 84 LEU A C 1
ATOM 650 O O . LEU A 1 84 ? -0.927 13.419 -2.856 1.00 92.50 84 LEU A O 1
ATOM 654 N N . GLY A 1 85 ? -0.657 12.463 -0.841 1.00 95.00 85 GLY A N 1
ATOM 655 C CA . GLY A 1 85 ? -2.049 12.611 -0.430 1.00 95.00 85 GLY A CA 1
ATOM 656 C C . GLY A 1 85 ? -2.776 11.279 -0.331 1.00 95.00 85 GLY A C 1
ATOM 657 O O . GLY A 1 85 ? -2.152 10.224 -0.211 1.00 95.00 85 GLY A O 1
ATOM 658 N N . CYS A 1 86 ? -4.103 11.353 -0.285 1.00 96.94 86 CYS A N 1
ATOM 659 C CA . CYS A 1 86 ? -4.946 10.197 -0.036 1.00 96.94 86 CYS A CA 1
ATOM 660 C C . CYS A 1 86 ? -5.398 9.508 -1.324 1.00 96.94 86 CYS A C 1
ATOM 662 O O . CYS A 1 86 ? -5.909 10.151 -2.238 1.00 96.94 86 CYS A O 1
ATOM 664 N N . HIS A 1 87 ? -5.294 8.181 -1.339 1.00 96.81 87 HIS A N 1
ATOM 665 C CA . HIS A 1 87 ? -5.680 7.339 -2.462 1.00 96.81 87 HIS A CA 1
ATOM 666 C C . HIS A 1 87 ? -6.659 6.265 -2.002 1.00 96.81 87 HIS A C 1
ATOM 668 O O . HIS A 1 87 ? -6.297 5.370 -1.241 1.00 96.81 87 HIS A O 1
ATOM 674 N N . GLY A 1 88 ? -7.906 6.333 -2.469 1.00 96.44 88 GLY A N 1
ATOM 675 C CA . GLY A 1 88 ? -8.872 5.244 -2.294 1.00 96.44 88 GLY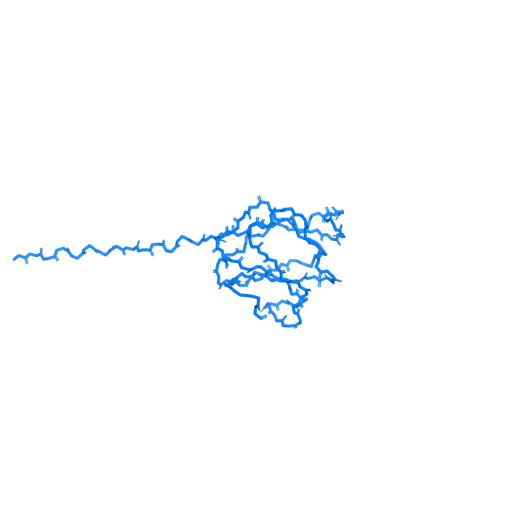 A CA 1
ATOM 676 C C . GLY A 1 88 ? -8.535 4.047 -3.186 1.00 96.44 88 GLY A C 1
ATOM 677 O O . GLY A 1 88 ? -8.064 4.236 -4.312 1.00 96.44 88 GLY A O 1
ATOM 678 N N . THR A 1 89 ? -8.789 2.828 -2.706 1.00 93.75 89 THR A N 1
ATOM 679 C CA . THR A 1 89 ? -8.470 1.591 -3.436 1.00 93.75 89 THR A CA 1
ATOM 680 C C . THR A 1 89 ? -9.646 0.971 -4.187 1.00 93.75 89 THR A C 1
ATOM 682 O O . THR A 1 89 ? -9.462 -0.104 -4.725 1.00 93.75 89 THR A O 1
ATOM 685 N N . ASN A 1 90 ? -10.824 1.601 -4.285 1.00 89.31 90 ASN A N 1
ATOM 686 C CA . ASN A 1 90 ? -12.057 1.083 -4.932 1.00 89.31 90 ASN A CA 1
ATOM 687 C C . ASN A 1 90 ? -12.666 -0.191 -4.299 1.00 89.31 90 ASN A C 1
ATOM 689 O O . ASN A 1 90 ? -13.883 -0.360 -4.315 1.00 89.31 90 ASN A O 1
ATOM 693 N N . ASP A 1 91 ? -11.850 -1.062 -3.709 1.00 96.12 91 ASP A N 1
ATOM 694 C CA . ASP A 1 91 ? -12.242 -2.165 -2.833 1.00 96.12 91 ASP A CA 1
ATOM 695 C C . ASP A 1 91 ? -11.259 -2.281 -1.644 1.00 96.12 91 ASP A C 1
ATOM 697 O O . ASP A 1 91 ? -10.295 -1.518 -1.564 1.00 96.12 91 ASP A O 1
ATOM 701 N N . TYR A 1 92 ? -11.464 -3.221 -0.720 1.00 97.00 92 TYR A N 1
ATOM 702 C CA . TYR A 1 92 ? -10.488 -3.542 0.320 1.00 97.00 92 TYR A CA 1
ATOM 703 C C . TYR A 1 92 ? -9.225 -4.174 -0.277 1.00 97.00 92 TYR A C 1
ATOM 705 O O . TYR A 1 92 ? -9.286 -5.171 -1.001 1.00 97.00 92 TYR A O 1
ATOM 713 N N . ALA A 1 93 ? -8.074 -3.605 0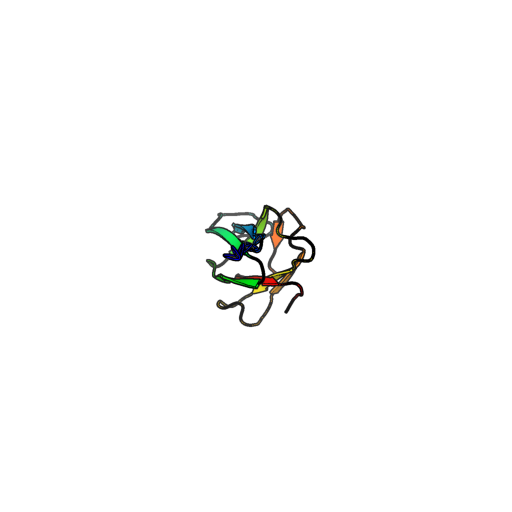.065 1.00 97.81 93 ALA A N 1
ATOM 714 C CA . ALA A 1 93 ? -6.761 -4.024 -0.398 1.00 97.81 93 ALA A CA 1
ATOM 715 C C . ALA A 1 93 ? -5.952 -4.699 0.719 1.00 97.81 93 ALA A C 1
ATOM 717 O O . ALA A 1 93 ? -6.152 -4.422 1.901 1.00 97.81 93 ALA A O 1
ATOM 718 N N . ASN A 1 94 ? -5.034 -5.592 0.338 1.00 98.06 94 ASN A N 1
ATOM 719 C CA . ASN A 1 94 ? -4.218 -6.406 1.253 1.00 98.06 94 ASN A CA 1
ATOM 720 C C . ASN A 1 94 ? -2.727 -6.471 0.866 1.00 98.06 94 ASN A C 1
ATOM 722 O O . ASN A 1 94 ? -1.935 -7.153 1.528 1.00 98.06 94 ASN A O 1
ATOM 726 N N . ALA A 1 95 ? -2.341 -5.807 -0.224 1.00 97.81 95 ALA A N 1
ATOM 727 C CA . ALA A 1 95 ? -0.950 -5.663 -0.625 1.00 97.81 95 ALA A CA 1
ATOM 728 C C . ALA A 1 95 ? -0.736 -4.423 -1.497 1.00 97.81 95 ALA A C 1
ATOM 730 O O . ALA A 1 95 ? -1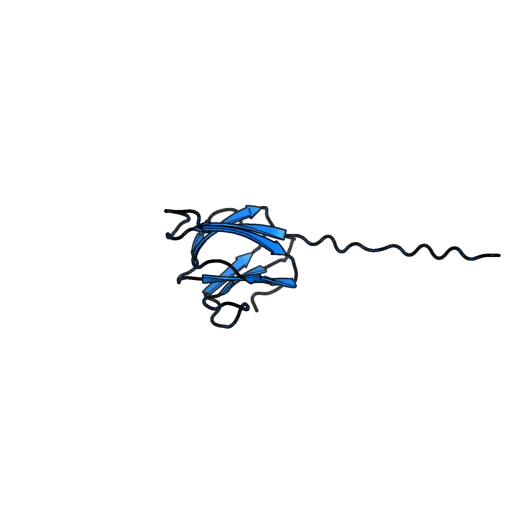.650 -3.954 -2.184 1.00 97.81 95 ALA A O 1
ATOM 731 N N . ILE A 1 96 ? 0.504 -3.939 -1.490 1.00 97.00 96 ILE A N 1
ATOM 732 C CA . ILE A 1 96 ? 0.962 -2.793 -2.273 1.00 97.00 96 ILE A CA 1
ATOM 733 C C . ILE A 1 96 ? 2.244 -3.187 -2.990 1.00 97.00 96 ILE A C 1
ATOM 735 O O . ILE A 1 96 ? 3.186 -3.639 -2.342 1.00 97.00 96 ILE A O 1
ATOM 739 N N . SER A 1 97 ? 2.301 -3.011 -4.305 1.00 95.88 97 SER A N 1
ATOM 740 C CA . SER A 1 97 ? 3.532 -3.194 -5.068 1.00 95.88 97 SER A CA 1
ATOM 741 C C . SER A 1 97 ? 4.097 -1.879 -5.562 1.00 95.88 97 SER A C 1
ATOM 743 O O . SER A 1 97 ? 3.409 -0.856 -5.604 1.00 95.88 97 SER A O 1
ATOM 745 N N . SER A 1 98 ? 5.364 -1.937 -5.943 1.00 94.50 98 SER A N 1
ATOM 746 C CA . SER A 1 98 ? 6.099 -0.825 -6.506 1.00 94.50 98 SER A CA 1
ATOM 747 C C . SER A 1 98 ? 6.977 -1.309 -7.661 1.00 94.50 98 SER A C 1
ATOM 749 O O . SER A 1 98 ? 7.961 -2.011 -7.423 1.00 94.50 98 SER A O 1
ATOM 751 N N . TYR A 1 99 ? 6.673 -0.876 -8.883 1.00 92.50 99 TYR A N 1
ATOM 752 C CA . TYR A 1 99 ? 7.416 -1.217 -10.104 1.00 92.50 99 TYR A CA 1
ATOM 753 C C . TYR A 1 99 ? 7.425 -0.035 -11.080 1.00 92.50 99 TYR A C 1
ATOM 755 O O . TYR A 1 99 ? 6.753 0.960 -10.852 1.00 92.50 99 TYR A O 1
ATOM 763 N N . THR A 1 100 ? 8.162 -0.119 -12.187 1.00 89.75 100 THR A N 1
ATOM 764 C CA . THR A 1 100 ? 8.213 0.947 -13.216 1.00 89.75 100 THR A CA 1
ATOM 765 C C . THR A 1 100 ? 6.954 1.048 -14.080 1.00 89.75 100 THR A C 1
ATOM 767 O O . THR A 1 100 ? 6.819 1.951 -14.897 1.00 89.75 100 THR A O 1
ATOM 770 N N . HIS A 1 101 ? 6.028 0.109 -13.925 1.00 87.44 101 HIS A N 1
ATOM 771 C CA . HIS A 1 101 ? 4.772 0.050 -14.652 1.00 87.44 101 HIS A CA 1
ATOM 772 C C . HIS A 1 101 ? 3.690 -0.524 -13.744 1.00 87.44 101 HIS A C 1
ATOM 774 O O . HIS A 1 101 ? 3.959 -1.220 -12.761 1.00 87.44 101 HIS A O 1
ATOM 780 N N . CYS A 1 102 ? 2.444 -0.227 -14.083 1.00 82.75 102 CYS A N 1
ATOM 781 C CA . CYS A 1 102 ? 1.309 -0.882 -13.467 1.00 82.75 102 CYS A CA 1
ATOM 782 C C . CYS A 1 102 ? 1.222 -2.292 -14.063 1.00 82.75 102 CYS A C 1
ATOM 784 O O . CYS A 1 102 ? 0.725 -2.428 -15.182 1.00 82.75 102 CYS A O 1
ATOM 786 N N . GLY A 1 103 ? 1.742 -3.291 -13.338 1.00 61.28 103 GLY A N 1
ATOM 787 C CA . GLY A 1 103 ? 1.773 -4.703 -13.751 1.00 61.28 103 GLY A CA 1
ATOM 788 C C . GLY A 1 103 ? 0.455 -5.237 -14.287 1.00 61.28 103 GLY A C 1
ATOM 789 O O . GLY A 1 103 ? -0.605 -4.761 -13.809 1.00 61.28 103 GLY A O 1
#

pLDDT: mean 88.44, std 15.26, range [39.72, 98.62]

Foldseek 3Di:
DDDPPDPPPPPPPWWWFKKFFAADAQRDHDGQDIDTATEQDKFFDDKGFKIFGPDAGDPLKKKWFAQDHPSDDDTQDIDHSRDGGMDGRNDITGMMHIYSDDD

Sequence (103 aa):
MKLLSIITLFSALSSAAVFELYEGDNCSGKMVERRNVYDNTCAYTKTYRSAKMIKKGGNGQMISFYKNKACAAPRLRCIEAFSLGCHGTNDYANAISSYTHCG

Radius of gyration: 16.32 Å; chains: 1; bounding box: 65×24×27 Å

Organism: Cordyceps fumosorosea (strain ARSEF 2679) (NCBI:txid1081104)